Protein AF-A0A3N1KUG1-F1 (afdb_monomer_lite)

Secondary structure (DSSP, 8-state):
--HHHHHHH--HHHHHHHHHHHHHHHHHHHHHHTTT-HHHHHHHHIIIIISTTHHHHHHHHHHHTTTS-HHHHHHHHHHHHH--

Sequence (84 aa):
MTAGVILEKMSGAERVAYLAGIIEGLAYARYVKDDKQAAGMGCIYDWFYKTRGRSLDIEKAFGRYKEHSPGAIVAALVTKECGK

Foldseek 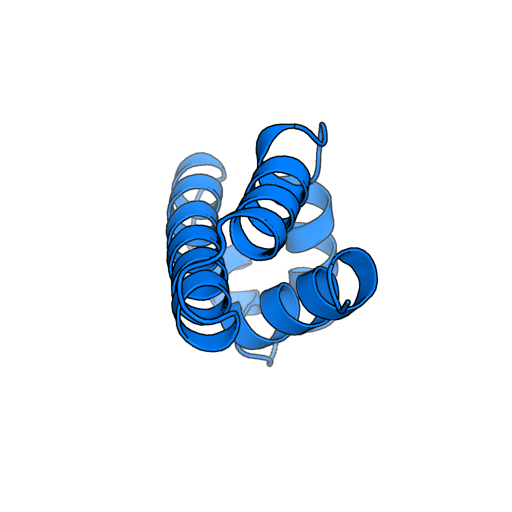3Di:
DFLQCCLPPDDPVRLLVVVVVLLVVLLVVVCVVVVNDNPLSVQSCCCQPVDPCSSVVLNVQCVVRVGHHSSVSSNVVSCVRRVD

pLDDT: mean 96.29, std 4.7, range [61.59, 98.56]

Structure (mmCIF, N/CA/C/O backbone):
data_AF-A0A3N1KUG1-F1
#
_entry.id   AF-A0A3N1KUG1-F1
#
loop_
_atom_site.group_PDB
_atom_site.id
_atom_site.type_symbol
_atom_site.label_atom_id
_atom_site.label_alt_id
_atom_site.label_comp_id
_atom_site.label_asym_id
_atom_site.label_entity_id
_atom_site.label_seq_id
_atom_site.pdbx_PDB_ins_code
_atom_site.Cartn_x
_atom_site.Cartn_y
_atom_site.Cartn_z
_atom_site.occupancy
_atom_site.B_iso_or_equiv
_atom_site.auth_seq_id
_atom_site.auth_comp_id
_atom_site.auth_asym_id
_atom_site.auth_atom_id
_atom_site.pdbx_PDB_model_num
ATOM 1 N N . MET A 1 1 ? 5.517 -8.549 13.058 1.00 80.81 1 MET A N 1
ATOM 2 C CA . MET A 1 1 ? 5.531 -7.071 13.001 1.00 80.81 1 MET A CA 1
ATOM 3 C C . MET A 1 1 ? 4.120 -6.612 12.675 1.00 80.81 1 MET A C 1
ATOM 5 O O . MET A 1 1 ? 3.583 -7.073 11.674 1.00 80.81 1 MET A O 1
ATOM 9 N N . THR A 1 2 ? 3.493 -5.822 13.546 1.00 96.81 2 THR A N 1
ATOM 10 C CA . THR A 1 2 ? 2.108 -5.353 13.367 1.00 96.81 2 THR A CA 1
ATOM 11 C C . THR A 1 2 ? 2.082 -3.952 12.758 1.00 96.81 2 THR A C 1
ATOM 13 O O . THR A 1 2 ? 3.101 -3.259 12.733 1.00 96.81 2 THR A O 1
ATOM 16 N N . ALA A 1 3 ? 0.920 -3.522 12.278 1.00 97.38 3 ALA A N 1
ATOM 17 C CA . ALA A 1 3 ? 0.703 -2.178 11.753 1.00 97.38 3 ALA A CA 1
ATOM 18 C C . ALA A 1 3 ? 0.996 -1.073 12.782 1.00 97.38 3 ALA A C 1
ATOM 20 O O . ALA A 1 3 ? 1.566 -0.043 12.427 1.00 97.38 3 ALA A O 1
ATOM 21 N N . GLY A 1 4 ? 0.695 -1.313 14.061 1.00 97.00 4 GLY A N 1
ATOM 22 C CA . GLY A 1 4 ? 1.031 -0.400 15.154 1.00 97.00 4 GLY A CA 1
ATOM 23 C C . GLY A 1 4 ? 2.539 -0.198 15.304 1.00 97.00 4 GLY A C 1
ATOM 24 O O . GLY A 1 4 ? 2.996 0.937 15.390 1.00 97.00 4 GLY A O 1
ATOM 25 N N . VAL A 1 5 ? 3.322 -1.281 15.224 1.00 97.38 5 VAL A N 1
ATOM 26 C CA . VAL A 1 5 ? 4.793 -1.212 15.310 1.00 97.38 5 VAL A CA 1
ATOM 27 C C . VAL A 1 5 ? 5.388 -0.382 14.170 1.00 97.38 5 VAL A C 1
ATOM 29 O O . VAL A 1 5 ? 6.348 0.349 14.393 1.00 97.38 5 VAL A O 1
ATOM 32 N N . ILE A 1 6 ? 4.820 -0.460 12.962 1.00 97.00 6 ILE A N 1
ATOM 33 C CA . ILE A 1 6 ? 5.252 0.370 11.827 1.00 97.00 6 ILE A CA 1
ATOM 34 C C . ILE A 1 6 ? 5.020 1.856 12.115 1.00 97.00 6 ILE A C 1
ATOM 36 O O . ILE A 1 6 ? 5.913 2.669 11.891 1.00 97.00 6 ILE A O 1
ATOM 40 N N . LEU A 1 7 ? 3.839 2.218 12.629 1.00 96.81 7 LEU A N 1
ATOM 41 C CA . LEU A 1 7 ? 3.516 3.614 12.941 1.00 96.81 7 LEU A CA 1
ATOM 42 C C . L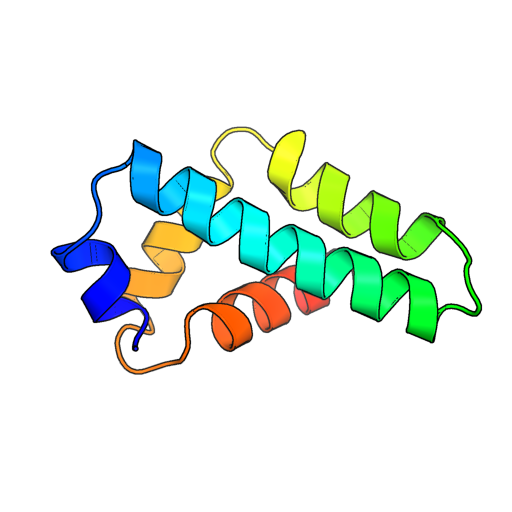EU A 1 7 ? 4.396 4.191 14.055 1.00 96.81 7 LEU A C 1
ATOM 44 O O . LEU A 1 7 ? 4.747 5.366 13.992 1.00 96.81 7 LEU A O 1
ATOM 48 N N . GLU A 1 8 ? 4.743 3.375 15.048 1.00 97.44 8 GLU A N 1
ATOM 49 C CA . GLU A 1 8 ? 5.552 3.789 16.195 1.00 97.44 8 GLU A CA 1
ATOM 50 C C . GLU A 1 8 ? 7.042 3.914 15.853 1.00 97.44 8 GLU A C 1
ATOM 52 O O . GLU A 1 8 ? 7.697 4.857 16.288 1.00 97.44 8 GLU A O 1
ATOM 57 N N . LYS A 1 9 ? 7.589 2.960 15.087 1.00 96.88 9 LYS A N 1
ATOM 58 C CA . LYS A 1 9 ? 9.046 2.805 14.945 1.00 96.88 9 LYS A CA 1
ATOM 59 C C . LYS A 1 9 ? 9.636 3.373 13.662 1.00 96.88 9 LYS A C 1
ATOM 61 O O . LYS A 1 9 ? 10.851 3.519 13.602 1.00 96.88 9 LYS A O 1
ATOM 66 N N . MET A 1 10 ? 8.822 3.652 12.646 1.00 97.12 10 MET A N 1
ATOM 67 C CA . MET A 1 10 ? 9.302 4.155 11.358 1.00 97.12 10 MET A CA 1
ATOM 68 C C . MET A 1 10 ? 8.938 5.626 11.162 1.00 97.12 10 MET A C 1
ATOM 70 O O . MET A 1 10 ? 7.787 6.038 11.348 1.00 97.12 10 MET A O 1
ATOM 74 N N . SER A 1 11 ? 9.918 6.404 10.705 1.00 96.31 11 SER A N 1
ATOM 75 C CA . SER A 1 11 ? 9.717 7.748 10.166 1.00 96.31 11 SER A CA 1
ATOM 76 C C . SER A 1 11 ? 8.824 7.723 8.921 1.00 96.31 11 SER A C 1
ATOM 78 O O . SER A 1 11 ? 8.647 6.689 8.277 1.00 96.31 11 SER A O 1
ATOM 80 N N . GLY A 1 12 ? 8.285 8.879 8.523 1.00 93.69 12 GLY A N 1
ATOM 81 C CA . GLY A 1 12 ? 7.443 8.966 7.323 1.00 93.69 12 GLY A CA 1
ATOM 82 C C . GLY A 1 12 ? 8.133 8.439 6.055 1.00 93.69 12 GLY A C 1
ATOM 83 O O . GLY A 1 12 ? 7.504 7.743 5.263 1.00 93.69 12 GLY A O 1
ATOM 84 N N . ALA A 1 13 ? 9.434 8.700 5.886 1.00 93.88 13 ALA A N 1
ATOM 85 C CA . ALA A 1 13 ? 10.199 8.203 4.740 1.00 93.88 13 ALA A CA 1
ATOM 86 C C . ALA A 1 13 ? 10.367 6.673 4.769 1.00 93.88 13 ALA A C 1
ATOM 88 O O . ALA A 1 13 ? 10.130 6.007 3.761 1.00 93.88 13 ALA A O 1
ATOM 89 N N . GLU A 1 14 ? 10.703 6.104 5.931 1.00 97.38 14 GLU A N 1
ATOM 90 C CA . GLU A 1 14 ? 10.814 4.651 6.114 1.00 97.38 14 GLU A CA 1
ATOM 91 C C . GLU A 1 14 ? 9.470 3.952 5.900 1.00 97.38 14 GLU A C 1
ATOM 93 O O . GLU A 1 14 ? 9.418 2.910 5.249 1.00 97.38 14 GLU A O 1
ATOM 98 N N . ARG A 1 15 ? 8.366 4.550 6.368 1.00 96.12 15 ARG A N 1
ATOM 99 C CA . ARG A 1 15 ? 7.017 4.025 6.126 1.00 96.12 15 ARG A CA 1
ATOM 100 C C . ARG A 1 15 ? 6.681 3.999 4.645 1.00 96.12 15 ARG A C 1
ATOM 102 O O . ARG A 1 15 ? 6.173 2.989 4.169 1.00 96.12 15 ARG A O 1
ATOM 109 N N . VAL A 1 16 ? 6.986 5.060 3.898 1.00 95.12 16 VAL A N 1
ATOM 110 C CA . VAL A 1 16 ? 6.746 5.090 2.446 1.00 95.12 16 VAL A CA 1
ATOM 111 C C . VAL A 1 16 ? 7.546 3.998 1.731 1.00 95.12 16 VAL A C 1
ATOM 113 O O . VAL A 1 16 ? 6.975 3.285 0.907 1.00 95.12 16 VAL A O 1
ATOM 116 N N . ALA A 1 17 ? 8.823 3.813 2.075 1.00 96.69 17 ALA A N 1
ATOM 117 C CA . ALA A 1 17 ? 9.649 2.748 1.502 1.00 96.69 17 ALA A CA 1
ATOM 118 C C . ALA A 1 17 ? 9.122 1.346 1.862 1.00 96.69 17 ALA A C 1
ATOM 120 O O . ALA A 1 17 ? 9.021 0.471 1.002 1.00 96.69 17 ALA A O 1
ATOM 121 N N . TYR A 1 18 ? 8.719 1.145 3.118 1.00 97.38 18 TYR A N 1
ATOM 122 C CA . TYR A 1 18 ? 8.119 -0.101 3.587 1.00 97.38 18 TYR A CA 1
ATOM 123 C C . TYR A 1 18 ? 6.812 -0.426 2.848 1.00 97.38 18 TYR A C 1
ATOM 125 O O . TYR A 1 18 ? 6.612 -1.554 2.393 1.00 97.38 18 TYR A O 1
ATOM 13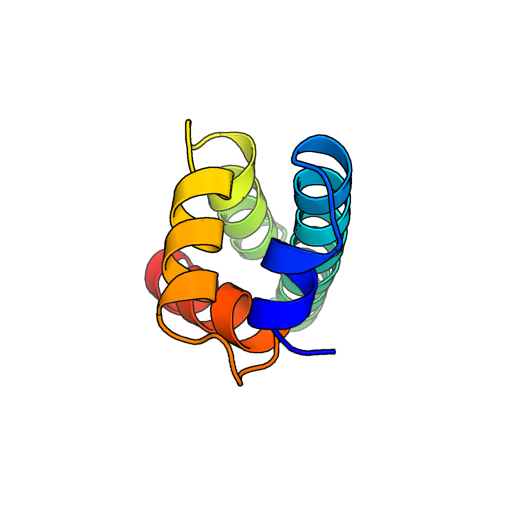3 N N . LEU A 1 19 ? 5.936 0.570 2.676 1.00 97.81 19 LEU A N 1
ATOM 134 C CA . LEU A 1 19 ? 4.703 0.426 1.906 1.00 97.81 19 LEU A CA 1
ATOM 135 C C . LEU A 1 19 ? 5.000 0.095 0.443 1.00 97.81 19 LEU A C 1
ATOM 137 O O . LEU A 1 19 ? 4.383 -0.824 -0.081 1.00 97.81 19 LEU A O 1
ATOM 141 N N . ALA A 1 20 ? 5.966 0.763 -0.193 1.00 97.81 20 ALA A N 1
ATOM 142 C CA . ALA A 1 20 ? 6.359 0.462 -1.570 1.00 97.81 20 ALA A CA 1
ATOM 143 C C . ALA A 1 20 ? 6.750 -1.018 -1.754 1.00 97.81 20 ALA A C 1
ATOM 145 O O . ALA A 1 20 ? 6.336 -1.636 -2.729 1.00 97.81 20 ALA A O 1
ATOM 146 N N . GLY A 1 21 ? 7.450 -1.620 -0.785 1.00 98.25 21 GLY A N 1
ATOM 147 C CA . GLY A 1 21 ? 7.763 -3.054 -0.811 1.00 98.25 21 GLY A CA 1
ATOM 148 C C . GLY A 1 21 ? 6.525 -3.960 -0.746 1.00 98.25 21 GLY A C 1
ATOM 149 O O . GLY A 1 21 ? 6.444 -4.956 -1.464 1.00 98.25 21 GLY A O 1
ATOM 150 N N . ILE A 1 22 ? 5.526 -3.606 0.070 1.00 98.25 22 ILE A N 1
ATOM 151 C CA . ILE A 1 22 ? 4.244 -4.332 0.110 1.00 98.25 22 ILE A CA 1
ATOM 152 C C . ILE A 1 22 ? 3.515 -4.208 -1.231 1.00 98.25 22 ILE A C 1
ATOM 154 O O . ILE A 1 22 ? 2.996 -5.200 -1.741 1.00 98.25 22 ILE A O 1
ATOM 158 N N . ILE A 1 23 ? 3.475 -3.001 -1.797 1.00 98.44 23 ILE A N 1
ATOM 159 C CA . ILE A 1 23 ? 2.826 -2.722 -3.081 1.00 98.44 23 ILE A CA 1
ATOM 160 C C . ILE A 1 23 ? 3.467 -3.533 -4.201 1.00 98.44 23 ILE A C 1
ATOM 162 O O . ILE A 1 23 ? 2.738 -4.172 -4.952 1.00 98.44 23 ILE A O 1
ATOM 166 N N . GLU A 1 24 ? 4.798 -3.580 -4.263 1.00 98.56 24 GLU A N 1
ATOM 167 C CA . GLU A 1 24 ? 5.532 -4.397 -5.232 1.00 98.56 24 GLU A CA 1
ATOM 168 C C . GLU A 1 24 ? 5.168 -5.882 -5.111 1.00 98.56 24 GLU A C 1
ATOM 170 O O . GLU A 1 24 ? 4.802 -6.520 -6.097 1.00 98.56 24 GLU A O 1
ATOM 175 N N . GLY A 1 25 ? 5.168 -6.424 -3.888 1.00 98.38 25 GLY A N 1
ATOM 176 C CA . GLY A 1 25 ? 4.793 -7.819 -3.650 1.00 98.38 25 GLY A CA 1
ATOM 177 C C . GLY A 1 25 ? 3.359 -8.142 -4.086 1.00 98.38 25 GLY A C 1
ATOM 178 O O . GLY A 1 25 ? 3.119 -9.177 -4.709 1.00 98.38 25 GLY A O 1
ATOM 179 N N . LEU A 1 26 ? 2.400 -7.254 -3.802 1.00 98.12 26 LEU A N 1
ATOM 180 C CA . LEU A 1 26 ? 1.001 -7.423 -4.214 1.00 98.12 26 LEU A CA 1
ATOM 181 C C . LEU A 1 26 ? 0.821 -7.282 -5.729 1.00 98.12 26 LEU A C 1
ATOM 183 O O . LEU A 1 26 ? 0.077 -8.058 -6.331 1.00 98.12 26 LEU A O 1
ATOM 187 N N . ALA A 1 27 ? 1.503 -6.317 -6.345 1.00 98.31 27 ALA A N 1
ATOM 188 C CA . ALA A 1 27 ? 1.464 -6.077 -7.780 1.00 98.31 27 ALA A CA 1
ATOM 189 C C . ALA A 1 27 ? 2.035 -7.276 -8.553 1.00 98.31 27 ALA A C 1
ATOM 191 O O . ALA A 1 27 ? 1.388 -7.778 -9.474 1.00 98.31 27 ALA A O 1
ATOM 192 N N . TYR A 1 28 ? 3.180 -7.809 -8.115 1.00 98.38 28 TYR A N 1
ATOM 193 C CA . TYR A 1 28 ? 3.774 -9.011 -8.694 1.00 98.38 28 TYR A CA 1
ATOM 194 C C . TYR A 1 28 ? 2.898 -10.253 -8.490 1.00 98.38 28 TYR A C 1
ATOM 196 O O . TYR A 1 28 ? 2.662 -11.010 -9.432 1.00 98.38 28 TYR A O 1
ATOM 204 N N . ALA A 1 29 ? 2.347 -10.452 -7.287 1.00 97.69 29 ALA A N 1
ATOM 205 C CA . ALA A 1 29 ? 1.425 -11.558 -7.036 1.00 97.69 29 ALA A CA 1
ATOM 206 C C . ALA A 1 29 ? 0.196 -11.493 -7.959 1.00 97.69 29 ALA A C 1
ATOM 208 O O . ALA A 1 29 ? -0.256 -12.520 -8.469 1.00 97.69 29 ALA A O 1
ATOM 209 N N . ARG A 1 30 ? -0.320 -10.284 -8.220 1.00 97.50 30 ARG A N 1
ATOM 210 C CA . ARG A 1 30 ? -1.428 -10.069 -9.153 1.00 97.50 30 ARG A CA 1
ATOM 211 C C . ARG A 1 30 ? -1.036 -10.365 -10.597 1.00 97.50 30 ARG A C 1
ATOM 213 O O . ARG A 1 30 ? -1.782 -11.049 -11.285 1.00 97.50 30 ARG A O 1
ATOM 220 N N . TYR A 1 31 ? 0.141 -9.921 -11.025 1.00 98.12 31 TYR A N 1
ATOM 221 C CA . TYR A 1 31 ? 0.690 -10.235 -12.343 1.00 98.12 31 TYR A CA 1
ATOM 222 C C . TYR A 1 31 ? 0.787 -11.748 -12.578 1.00 98.12 31 TYR A C 1
ATOM 224 O O . TYR A 1 31 ? 0.351 -12.241 -13.613 1.00 98.12 31 TYR A O 1
ATOM 232 N N . VAL A 1 32 ? 1.302 -12.501 -11.601 1.00 98.31 32 VAL A N 1
ATOM 233 C CA . VAL A 1 32 ? 1.380 -13.969 -11.688 1.00 98.31 32 VAL A CA 1
ATOM 234 C C . VAL A 1 32 ? -0.015 -14.598 -11.739 1.00 98.31 32 VAL A C 1
ATOM 236 O O . VAL A 1 32 ? -0.239 -15.513 -12.528 1.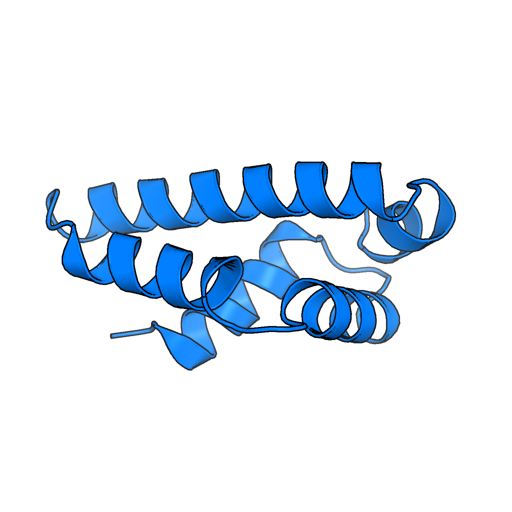00 98.31 32 VAL A O 1
ATOM 239 N N . LYS A 1 33 ? -0.960 -14.104 -10.931 1.00 96.75 33 LYS A N 1
ATOM 240 C CA . LYS A 1 33 ? -2.343 -14.602 -10.896 1.00 96.75 33 LYS A CA 1
ATOM 241 C C . LYS A 1 33 ? -3.095 -14.365 -12.210 1.00 96.75 33 LYS A C 1
ATOM 243 O O . LYS A 1 33 ? -3.879 -15.219 -12.612 1.00 96.75 33 LYS A O 1
ATOM 248 N N . ASP A 1 34 ? -2.849 -13.239 -12.871 1.00 97.12 34 ASP A N 1
ATOM 249 C CA . ASP A 1 34 ? -3.544 -12.833 -14.097 1.00 97.12 34 ASP A CA 1
ATOM 250 C C . ASP A 1 34 ? -2.886 -13.403 -15.372 1.00 97.12 34 ASP A C 1
ATOM 252 O O . ASP A 1 34 ? -3.013 -12.820 -16.448 1.00 97.12 34 ASP A O 1
ATOM 256 N N . ASP A 1 35 ? -2.149 -14.514 -15.263 1.00 97.69 35 ASP A N 1
ATOM 257 C CA . ASP A 1 35 ? -1.361 -15.112 -16.352 1.00 97.69 35 ASP A CA 1
ATOM 258 C C . ASP A 1 35 ? -0.449 -14.091 -17.048 1.00 97.69 35 ASP A C 1
ATOM 260 O O . ASP A 1 35 ? -0.436 -13.926 -18.267 1.00 97.69 35 ASP A O 1
ATOM 264 N N . LYS A 1 36 ? 0.300 -13.337 -16.235 1.00 97.25 36 LYS A N 1
ATOM 265 C CA . LYS A 1 36 ? 1.254 -12.318 -16.691 1.00 97.25 36 LYS A CA 1
ATOM 266 C C . LYS A 1 36 ? 0.609 -11.157 -17.455 1.00 97.25 36 LYS A C 1
ATOM 268 O O . LYS A 1 36 ? 1.296 -10.424 -18.171 1.00 97.25 36 LYS A O 1
ATOM 273 N N . GLN A 1 37 ? -0.690 -10.930 -17.286 1.00 97.75 37 GLN A N 1
ATOM 274 C CA . GLN A 1 37 ? -1.332 -9.711 -17.766 1.00 97.75 37 GLN A CA 1
ATOM 275 C C . GLN A 1 37 ? -1.044 -8.551 -16.808 1.00 97.75 37 GLN A C 1
ATOM 277 O O . GLN A 1 37 ? -1.301 -8.611 -15.607 1.00 97.75 37 GLN A O 1
ATOM 282 N N . ALA A 1 38 ? -0.521 -7.452 -17.350 1.00 97.00 38 ALA A N 1
ATOM 283 C CA . ALA A 1 38 ? -0.088 -6.305 -16.552 1.00 97.00 38 ALA A CA 1
ATOM 284 C C . ALA A 1 38 ? -1.238 -5.404 -16.065 1.00 97.00 38 ALA A C 1
ATOM 286 O O . ALA A 1 38 ? -0.997 -4.495 -15.278 1.00 97.00 38 ALA A O 1
ATOM 287 N N . ALA A 1 39 ? -2.482 -5.625 -16.507 1.00 97.69 39 ALA A N 1
ATOM 288 C CA . ALA A 1 39 ? -3.606 -4.743 -16.184 1.00 97.69 39 ALA A CA 1
ATOM 289 C C . ALA A 1 39 ? -3.906 -4.692 -14.672 1.00 97.69 39 ALA A C 1
ATOM 291 O O . ALA A 1 39 ? -4.004 -3.604 -14.101 1.00 97.69 39 ALA A O 1
ATOM 292 N N . GLY A 1 40 ? -3.986 -5.849 -14.002 1.00 97.06 40 GLY A N 1
ATOM 293 C CA . GLY A 1 40 ? -4.225 -5.916 -12.556 1.00 97.06 40 GLY A CA 1
ATOM 294 C C . GLY A 1 40 ? -3.073 -5.321 -11.739 1.00 97.06 40 GLY A C 1
ATOM 295 O O . GLY A 1 40 ? -3.300 -4.533 -10.823 1.00 97.06 40 GLY A O 1
ATOM 296 N N . MET A 1 41 ? -1.830 -5.637 -12.115 1.00 98.00 41 MET A N 1
ATOM 297 C CA . MET A 1 41 ? -0.608 -5.036 -11.557 1.00 98.00 41 MET A CA 1
ATOM 298 C C . MET A 1 41 ? -0.611 -3.506 -11.710 1.00 98.00 41 MET A C 1
ATOM 300 O O . MET A 1 41 ? -0.353 -2.780 -10.750 1.00 98.00 41 MET A O 1
ATOM 304 N N . GLY A 1 42 ? -0.977 -3.015 -12.897 1.00 98.12 42 GLY A N 1
ATOM 305 C CA . GLY A 1 42 ? -1.088 -1.593 -13.209 1.00 98.12 42 GLY A CA 1
ATOM 306 C C . GLY A 1 42 ? -2.110 -0.872 -12.333 1.00 98.12 42 GLY A C 1
ATOM 307 O O . GLY A 1 42 ? -1.809 0.204 -11.824 1.00 98.12 42 GLY A O 1
ATOM 308 N N . CYS A 1 43 ? -3.269 -1.487 -12.067 1.00 97.94 43 CYS A N 1
ATOM 309 C CA . CYS A 1 43 ? -4.251 -0.928 -11.132 1.00 97.94 43 CYS A CA 1
ATOM 310 C C . CYS A 1 43 ? -3.649 -0.717 -9.737 1.00 97.94 43 CYS A C 1
ATOM 312 O O . CYS A 1 43 ? -3.839 0.340 -9.140 1.00 97.94 43 CYS A O 1
ATOM 314 N N . ILE A 1 44 ? -2.887 -1.689 -9.226 1.00 98.19 44 ILE A N 1
ATOM 315 C CA . ILE A 1 44 ? -2.281 -1.628 -7.886 1.00 98.19 44 ILE A CA 1
ATOM 316 C C . ILE A 1 44 ? -1.249 -0.498 -7.799 1.00 98.19 44 ILE A C 1
ATOM 318 O O . ILE A 1 44 ? -1.239 0.262 -6.825 1.00 98.19 44 ILE A O 1
ATOM 322 N N . TYR A 1 45 ? -0.407 -0.350 -8.822 1.00 98.25 45 TYR A N 1
ATOM 323 C CA . TYR A 1 45 ? 0.548 0.753 -8.875 1.00 98.25 45 TYR A CA 1
ATOM 324 C C . TYR A 1 45 ? -0.131 2.108 -9.006 1.00 98.25 45 TYR A C 1
ATOM 326 O O . TYR A 1 45 ? 0.236 3.033 -8.287 1.00 98.25 45 TYR A O 1
ATOM 334 N N . ASP A 1 46 ? -1.134 2.235 -9.869 1.00 97.88 46 ASP A N 1
ATOM 335 C CA . ASP A 1 46 ? -1.855 3.493 -10.052 1.00 97.88 46 ASP A CA 1
ATOM 336 C C . ASP A 1 46 ? -2.605 3.887 -8.777 1.00 97.88 46 ASP A C 1
ATOM 338 O O . ASP A 1 46 ? -2.542 5.039 -8.334 1.00 97.88 46 ASP A O 1
ATOM 342 N N . TRP A 1 47 ? -3.221 2.905 -8.119 1.00 96.69 47 TRP A N 1
ATOM 343 C CA . TRP A 1 47 ? -3.831 3.055 -6.808 1.00 96.69 47 TRP A CA 1
ATOM 344 C C . TRP A 1 47 ? -2.821 3.626 -5.803 1.00 96.69 47 TRP A C 1
ATOM 346 O O . TRP A 1 47 ? -3.128 4.608 -5.131 1.00 96.69 47 TRP A O 1
ATOM 356 N N . PHE A 1 48 ? -1.600 3.102 -5.704 1.00 97.56 48 PHE A N 1
ATOM 357 C CA . PHE A 1 48 ? -0.638 3.612 -4.722 1.00 97.56 48 PHE A CA 1
ATOM 358 C C . PHE A 1 48 ? 0.077 4.908 -5.138 1.00 97.56 48 PHE A C 1
ATOM 360 O O . PHE A 1 48 ? 0.080 5.875 -4.378 1.00 97.56 48 PHE A O 1
ATOM 367 N N . TYR A 1 49 ? 0.678 4.940 -6.327 1.00 96.56 49 TYR A N 1
ATOM 368 C CA . TYR A 1 49 ? 1.608 5.991 -6.749 1.00 96.56 49 TYR A CA 1
ATOM 369 C C . TYR A 1 49 ? 0.934 7.204 -7.390 1.00 96.56 49 TYR A C 1
ATOM 371 O O . TYR A 1 49 ? 1.456 8.312 -7.275 1.00 96.56 49 TYR A O 1
ATOM 379 N N . LYS A 1 50 ? -0.216 7.033 -8.057 1.00 96.12 50 LYS A N 1
ATOM 380 C CA . LYS A 1 50 ? -0.921 8.151 -8.715 1.00 96.12 50 LYS A CA 1
ATOM 381 C C . LYS A 1 50 ? -1.988 8.790 -7.827 1.00 96.12 50 LYS A C 1
ATOM 383 O O . LYS A 1 50 ? -2.445 9.894 -8.118 1.00 96.12 50 LYS A O 1
ATOM 388 N N . THR A 1 51 ? -2.360 8.146 -6.721 1.00 91.50 51 THR A N 1
ATOM 389 C CA . THR A 1 51 ? -3.332 8.704 -5.774 1.00 91.50 51 THR A CA 1
ATOM 390 C C . THR A 1 51 ? -2.634 9.537 -4.704 1.00 91.50 51 THR A C 1
ATOM 392 O O . THR A 1 51 ? -1.988 9.016 -3.790 1.00 91.50 51 THR A O 1
ATOM 395 N N . ARG A 1 52 ? -2.801 10.863 -4.776 1.00 92.06 52 ARG A N 1
ATOM 396 C CA . ARG A 1 52 ? -2.249 11.787 -3.777 1.00 92.06 52 ARG A CA 1
ATOM 397 C C . ARG A 1 52 ? -2.779 11.447 -2.380 1.00 92.06 52 ARG A C 1
ATOM 399 O O . ARG A 1 52 ? -3.982 11.376 -2.169 1.00 92.06 52 ARG A O 1
ATOM 406 N N . GLY A 1 53 ? -1.869 11.292 -1.420 1.00 92.94 53 GLY A N 1
ATOM 407 C CA . GLY A 1 53 ? -2.215 11.030 -0.019 1.00 92.94 53 GLY A CA 1
ATOM 408 C C . GLY A 1 53 ? -2.525 9.568 0.309 1.00 92.94 53 GLY A C 1
ATOM 409 O O . GLY A 1 53 ? -2.843 9.275 1.460 1.00 92.94 53 GLY A O 1
ATOM 410 N N . ARG A 1 54 ? -2.372 8.634 -0.642 1.00 95.56 54 ARG A N 1
ATOM 411 C CA . ARG A 1 54 ? -2.657 7.215 -0.396 1.00 95.56 54 ARG A CA 1
ATOM 412 C C . ARG A 1 54 ? -1.836 6.615 0.748 1.00 95.56 54 ARG A C 1
ATOM 414 O O . ARG A 1 54 ? -2.373 5.836 1.531 1.00 95.56 54 ARG A O 1
ATOM 421 N N . SER A 1 55 ? -0.570 7.003 0.896 1.00 94.88 55 SER A N 1
ATOM 422 C CA . SER A 1 55 ? 0.260 6.585 2.034 1.00 94.88 55 SER A CA 1
ATOM 423 C C . SER A 1 55 ? -0.358 6.989 3.379 1.00 94.88 55 SER A C 1
ATOM 425 O O . SER A 1 55 ? -0.455 6.155 4.274 1.00 94.88 55 SER A O 1
ATOM 427 N N . LEU A 1 56 ? -0.880 8.215 3.498 1.00 95.69 56 LEU A N 1
ATOM 428 C CA . LEU A 1 56 ? -1.565 8.687 4.707 1.00 95.69 56 LEU A CA 1
ATOM 429 C C . LEU A 1 56 ? -2.868 7.925 4.973 1.00 95.69 56 LEU A C 1
ATOM 431 O O . LEU A 1 56 ? -3.204 7.665 6.125 1.00 95.69 56 LEU A O 1
ATOM 435 N N . ASP A 1 57 ? -3.615 7.549 3.935 1.00 97.00 57 ASP A N 1
ATOM 436 C CA . ASP A 1 57 ? -4.836 6.755 4.112 1.00 97.00 57 ASP A CA 1
ATOM 437 C C . ASP A 1 57 ? -4.536 5.333 4.599 1.00 97.00 57 ASP A C 1
ATOM 439 O O . ASP A 1 57 ? -5.261 4.802 5.445 1.00 97.00 57 ASP A O 1
ATOM 443 N N . ILE A 1 58 ? -3.433 4.744 4.131 1.00 97.88 58 ILE A N 1
ATOM 444 C CA . ILE A 1 58 ? -2.937 3.464 4.644 1.00 97.88 58 ILE A CA 1
ATOM 445 C C . ILE A 1 58 ? -2.481 3.614 6.102 1.00 97.88 58 ILE A C 1
ATOM 447 O O . ILE A 1 58 ? -2.847 2.785 6.932 1.00 97.88 58 ILE A O 1
ATOM 451 N N . GLU A 1 59 ? -1.769 4.688 6.457 1.00 96.88 59 GLU A N 1
ATOM 452 C CA . GLU A 1 59 ? -1.374 4.960 7.849 1.00 96.88 59 GLU A CA 1
ATOM 453 C C . GLU A 1 59 ? -2.594 5.113 8.776 1.00 96.88 59 GLU A C 1
ATOM 455 O O . GLU A 1 59 ? -2.618 4.555 9.876 1.00 96.88 59 GLU A O 1
ATOM 460 N N . LYS A 1 60 ? -3.667 5.778 8.322 1.00 97.94 60 LYS A N 1
ATOM 461 C CA . LYS A 1 60 ? -4.941 5.832 9.066 1.00 97.94 60 LYS A CA 1
ATOM 462 C C . LYS A 1 60 ? -5.535 4.437 9.266 1.00 97.94 60 LYS A C 1
ATOM 464 O O . LYS A 1 60 ? -6.052 4.142 10.344 1.00 97.94 60 LYS A O 1
ATOM 469 N N . ALA A 1 61 ? -5.481 3.575 8.248 1.00 98.06 61 ALA A N 1
ATOM 470 C CA . ALA A 1 61 ? -5.940 2.193 8.366 1.00 98.06 61 ALA A CA 1
ATOM 471 C C . ALA A 1 61 ? -5.072 1.393 9.350 1.00 98.06 61 ALA A C 1
ATOM 473 O O . ALA A 1 61 ? -5.612 0.647 10.164 1.00 98.06 61 ALA A O 1
ATOM 474 N N . PHE A 1 62 ? -3.754 1.601 9.350 1.00 98.12 62 PHE A N 1
ATOM 475 C CA . PHE A 1 62 ? -2.847 0.995 10.327 1.00 98.12 62 PHE A CA 1
ATOM 476 C C . PHE A 1 62 ? -3.201 1.409 11.757 1.00 98.12 62 PHE A C 1
ATOM 478 O O . PHE A 1 62 ? -3.210 0.558 12.640 1.00 98.12 62 PHE A O 1
ATOM 485 N N . GLY A 1 63 ? -3.587 2.669 11.981 1.00 97.94 63 GLY A N 1
ATOM 486 C CA . GLY A 1 63 ? -4.049 3.133 13.292 1.00 97.94 63 GLY A CA 1
ATOM 487 C C . GLY A 1 63 ? -5.332 2.437 13.759 1.00 97.94 63 GLY A C 1
ATOM 488 O O . GLY A 1 63 ? -5.459 2.092 14.933 1.00 97.94 63 GLY A O 1
ATOM 489 N N . ARG A 1 64 ? -6.268 2.169 12.838 1.00 98.19 64 ARG A N 1
ATOM 490 C CA . ARG A 1 64 ? -7.522 1.449 13.136 1.00 98.19 64 ARG A CA 1
ATOM 491 C C . ARG A 1 64 ? -7.305 -0.044 13.384 1.00 98.19 64 ARG A C 1
ATOM 493 O O . ARG A 1 64 ? -7.988 -0.624 14.220 1.00 98.19 64 ARG A O 1
ATOM 500 N N . TYR A 1 65 ? -6.356 -0.657 12.680 1.00 98.06 65 TYR A N 1
ATOM 501 C CA . TYR A 1 65 ? -6.105 -2.101 12.703 1.00 98.06 65 TYR A CA 1
ATOM 502 C C . TYR A 1 65 ? -4.707 -2.434 13.233 1.00 98.06 65 TYR A C 1
ATOM 504 O O . TYR A 1 65 ? -4.024 -3.309 12.705 1.00 98.06 65 TYR A O 1
ATOM 512 N N . LYS A 1 66 ? -4.280 -1.748 14.297 1.00 97.75 66 LYS A N 1
ATOM 513 C CA . LYS A 1 66 ? -2.896 -1.763 14.798 1.00 97.75 66 LYS A CA 1
ATOM 514 C C . LYS A 1 66 ? -2.310 -3.147 15.100 1.00 97.75 66 LYS A C 1
ATOM 516 O O . LYS A 1 66 ? -1.109 -3.322 14.938 1.00 97.75 66 LYS A O 1
ATOM 521 N N . GLU A 1 67 ? -3.132 -4.125 15.476 1.00 98.06 67 GLU A N 1
ATOM 522 C CA . GLU A 1 67 ? -2.682 -5.489 15.807 1.00 98.06 67 GLU A CA 1
ATOM 523 C C . GLU A 1 67 ? -2.564 -6.417 14.583 1.00 98.06 67 GLU A C 1
ATOM 525 O O . GLU A 1 67 ? -2.082 -7.541 14.695 1.00 98.06 67 GLU A O 1
ATOM 530 N N . HIS A 1 68 ? -2.984 -5.965 13.398 1.00 98.19 68 HIS A N 1
AT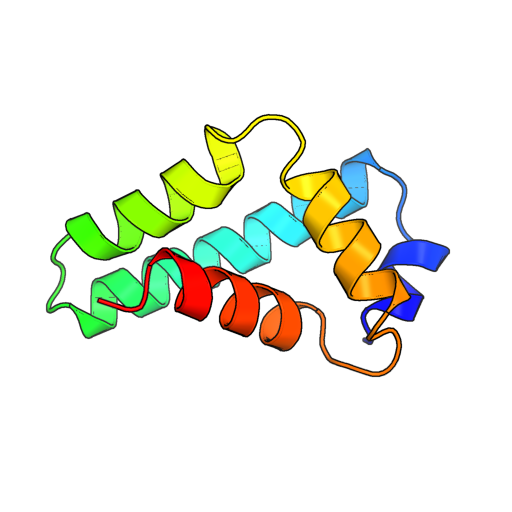OM 531 C CA . HIS A 1 68 ? -2.957 -6.773 12.179 1.00 98.19 68 HIS A CA 1
ATOM 532 C C . HIS A 1 68 ? -1.629 -6.627 11.433 1.00 98.19 68 HIS A C 1
ATOM 534 O O . HIS A 1 68 ? -0.855 -5.689 11.657 1.00 98.19 68 HIS A O 1
ATOM 540 N N . SER A 1 69 ? -1.356 -7.561 10.516 1.00 97.88 69 SER A N 1
ATOM 541 C CA . SER A 1 69 ? -0.184 -7.450 9.652 1.00 97.88 69 SER A CA 1
ATOM 542 C C . SER A 1 69 ? -0.365 -6.292 8.653 1.00 97.88 69 SER A C 1
ATOM 544 O O . SER A 1 69 ? -1.439 -6.160 8.054 1.00 97.88 69 SER A O 1
ATOM 546 N N . PRO A 1 70 ? 0.671 -5.462 8.425 1.00 97.88 70 PRO A N 1
ATOM 547 C CA . PRO A 1 70 ? 0.611 -4.373 7.449 1.00 97.88 70 PRO A CA 1
ATOM 548 C C . PRO A 1 70 ? 0.191 -4.853 6.055 1.00 97.88 70 PRO A C 1
ATOM 550 O O . PRO A 1 70 ? -0.688 -4.267 5.427 1.00 97.88 70 PRO A O 1
ATOM 553 N N . GLY A 1 71 ? 0.769 -5.974 5.608 1.00 97.62 71 GLY A N 1
ATOM 554 C CA . GLY A 1 71 ? 0.469 -6.576 4.311 1.00 97.62 71 GLY A CA 1
ATOM 555 C C . GLY A 1 71 ? -0.995 -6.992 4.161 1.00 97.62 71 GLY A C 1
ATOM 556 O O . GLY A 1 71 ? -1.580 -6.729 3.116 1.00 97.62 71 GLY A O 1
ATOM 557 N N . ALA A 1 72 ? -1.620 -7.567 5.197 1.00 97.94 72 ALA A N 1
ATOM 558 C CA . ALA A 1 72 ? -3.031 -7.960 5.131 1.00 97.94 72 ALA A CA 1
ATOM 559 C C . ALA A 1 72 ? -3.965 -6.747 5.026 1.00 97.94 72 ALA A C 1
ATOM 561 O O . ALA A 1 72 ? -4.915 -6.771 4.244 1.00 97.94 72 ALA A O 1
ATOM 562 N N . ILE A 1 73 ? -3.679 -5.670 5.767 1.00 98.38 73 ILE A N 1
ATOM 563 C CA . ILE A 1 73 ? -4.464 -4.431 5.682 1.00 98.38 73 ILE A CA 1
ATOM 564 C C . ILE A 1 73 ? -4.365 -3.849 4.268 1.00 98.38 73 ILE A C 1
ATOM 566 O O . ILE A 1 73 ? -5.389 -3.546 3.657 1.00 98.38 73 ILE A O 1
ATOM 570 N N . VAL A 1 74 ? -3.148 -3.716 3.729 1.00 98.06 74 VAL A N 1
ATOM 571 C CA . VAL A 1 74 ? -2.945 -3.168 2.378 1.00 98.06 74 V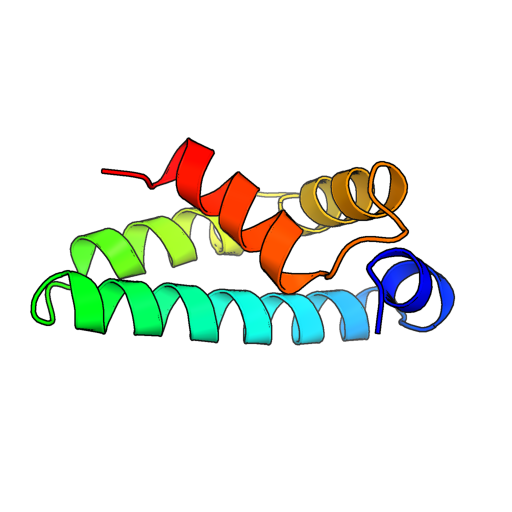AL A CA 1
ATOM 572 C C . VAL A 1 74 ? -3.593 -4.066 1.324 1.00 98.06 74 VAL A C 1
ATOM 574 O O . VAL A 1 74 ? -4.281 -3.554 0.447 1.00 98.06 74 VAL A O 1
ATOM 577 N N . ALA A 1 75 ? -3.466 -5.391 1.438 1.00 97.81 75 ALA A N 1
ATOM 578 C CA . ALA A 1 75 ? -4.109 -6.338 0.529 1.00 97.81 75 ALA A CA 1
ATOM 579 C C . ALA A 1 75 ? -5.640 -6.200 0.524 1.00 97.81 75 ALA A C 1
ATOM 581 O O . ALA A 1 75 ? -6.254 -6.231 -0.543 1.00 97.81 75 ALA A O 1
ATOM 582 N N . ALA A 1 76 ? -6.267 -5.998 1.687 1.00 97.69 76 ALA A N 1
ATOM 583 C CA . ALA A 1 76 ? -7.708 -5.768 1.778 1.00 97.69 76 ALA A CA 1
ATOM 584 C C . ALA A 1 76 ? -8.127 -4.457 1.088 1.00 97.69 76 ALA A C 1
ATOM 586 O O . ALA A 1 76 ? -9.124 -4.426 0.365 1.00 97.69 76 ALA A O 1
ATOM 587 N N . LEU A 1 77 ? -7.347 -3.384 1.261 1.00 97.50 77 LEU A N 1
ATOM 588 C CA . LEU A 1 77 ? -7.594 -2.101 0.596 1.00 97.50 77 LEU A CA 1
ATOM 589 C C . LEU A 1 77 ? -7.415 -2.197 -0.925 1.00 97.50 77 LEU A C 1
ATOM 591 O O . LEU A 1 77 ? -8.263 -1.709 -1.669 1.00 97.50 77 LEU A O 1
ATOM 595 N N . VAL A 1 78 ? -6.357 -2.870 -1.381 1.00 97.44 78 VAL A N 1
ATOM 596 C CA . VAL A 1 78 ? -6.116 -3.157 -2.800 1.00 97.44 78 VAL A CA 1
ATOM 597 C C . VAL A 1 78 ? -7.254 -3.984 -3.384 1.00 97.44 78 VAL A C 1
ATOM 599 O O . VAL A 1 78 ? -7.741 -3.668 -4.460 1.00 97.44 78 VAL A O 1
ATOM 602 N N . THR A 1 79 ? -7.714 -5.018 -2.680 1.00 95.88 79 THR A N 1
ATOM 603 C CA . THR A 1 79 ? -8.815 -5.877 -3.146 1.00 95.88 79 THR A CA 1
ATOM 604 C C . THR A 1 79 ? -10.108 -5.084 -3.300 1.00 95.88 79 THR A C 1
ATOM 606 O O . THR A 1 79 ? -10.846 -5.292 -4.258 1.00 95.88 79 THR A O 1
ATOM 609 N N . LYS A 1 80 ? -10.375 -4.138 -2.393 1.00 95.75 80 LYS A N 1
ATOM 610 C CA . LYS A 1 80 ? -11.537 -3.252 -2.501 1.00 95.75 80 LYS A CA 1
ATOM 611 C C . LYS A 1 80 ? -11.492 -2.385 -3.766 1.00 95.75 80 LYS A C 1
ATOM 613 O O . LYS A 1 80 ? -12.543 -2.147 -4.350 1.00 95.75 80 LYS A O 1
ATOM 618 N N . GLU A 1 81 ? -10.313 -1.916 -4.168 1.00 95.12 81 GLU A N 1
ATOM 619 C CA . GLU A 1 81 ? -10.178 -1.048 -5.342 1.00 95.12 81 GLU A CA 1
ATOM 620 C C . GLU A 1 81 ? -10.044 -1.832 -6.656 1.00 95.12 81 GLU A C 1
ATOM 622 O O . GLU A 1 81 ? -10.760 -1.591 -7.623 1.00 95.12 81 GLU A O 1
ATOM 627 N N . CYS A 1 82 ? -9.106 -2.773 -6.685 1.00 94.44 82 CYS A N 1
ATOM 628 C CA . CYS A 1 82 ? -8.613 -3.450 -7.878 1.00 94.44 82 CYS A CA 1
ATOM 629 C C . CYS A 1 82 ? -9.077 -4.910 -7.961 1.00 94.44 82 CYS A C 1
ATOM 631 O O . CYS A 1 82 ? -8.523 -5.668 -8.744 1.00 94.44 82 CYS A O 1
ATOM 633 N N . GLY A 1 83 ? -10.042 -5.354 -7.147 1.00 82.31 83 GLY A N 1
ATOM 634 C CA . GLY A 1 83 ? -10.442 -6.765 -7.003 1.00 82.31 83 GLY A CA 1
ATOM 635 C C . GLY A 1 83 ? -11.125 -7.426 -8.208 1.00 82.31 83 GLY A C 1
ATOM 636 O O . GLY A 1 83 ? -11.674 -8.514 -8.047 1.00 82.31 83 GLY A O 1
ATOM 637 N N . LYS A 1 84 ? -11.107 -6.791 -9.382 1.00 61.59 84 LYS A N 1
ATOM 638 C CA . LYS A 1 84 ? -11.457 -7.422 -10.659 1.00 61.59 84 LYS A CA 1
ATOM 639 C C . LYS A 1 84 ? -10.199 -7.922 -11.326 1.00 61.59 84 LYS A C 1
ATOM 641 O O . LYS A 1 84 ? -9.226 -7.140 -11.357 1.00 61.59 84 LYS A O 1
#

Organism: NCBI:txid94

Radius of gyration: 12.58 Å; chains: 1; bounding box: 22×27×34 Å